Protein AF-A0A553KYR3-F1 (afdb_monomer_lite)

Radius of gyration: 12.98 Å; chains: 1; bounding box: 33×23×32 Å

Structure (mmCIF, N/CA/C/O backbone):
data_AF-A0A553KYR3-F1
#
_entry.id   AF-A0A553KYR3-F1
#
loop_
_atom_site.group_PDB
_atom_site.id
_atom_site.type_symbol
_atom_site.label_atom_id
_atom_site.label_alt_id
_atom_site.label_comp_id
_atom_site.label_asym_id
_atom_site.label_entity_id
_atom_site.label_seq_id
_atom_site.pdbx_PDB_ins_code
_atom_site.Cartn_x
_atom_site.Cartn_y
_atom_site.Cartn_z
_atom_site.occupancy
_atom_site.B_iso_or_equiv
_atom_site.auth_seq_id
_atom_site.auth_comp_id
_atom_site.auth_asym_id
_atom_site.auth_atom_id
_atom_site.pdbx_PDB_model_num
ATOM 1 N N . MET A 1 1 ? -8.249 -13.197 11.860 1.00 51.56 1 MET A N 1
ATOM 2 C CA . MET A 1 1 ? -8.436 -11.807 12.307 1.00 51.56 1 MET A CA 1
ATOM 3 C C . MET A 1 1 ? -9.677 -11.773 13.190 1.00 51.56 1 MET A C 1
ATOM 5 O O . MET A 1 1 ? -10.721 -12.212 12.720 1.00 51.56 1 MET A O 1
ATOM 9 N N . GLU A 1 2 ? -9.571 -11.389 14.467 1.00 49.47 2 GLU A N 1
ATOM 10 C CA . GLU A 1 2 ? -10.777 -11.044 15.237 1.00 49.47 2 GLU A CA 1
ATOM 11 C C . GLU A 1 2 ? -11.364 -9.793 14.577 1.00 49.47 2 GLU A C 1
ATOM 13 O O . GLU A 1 2 ? -10.638 -8.831 14.326 1.00 49.47 2 GLU A O 1
ATOM 18 N N . LEU A 1 3 ? -12.630 -9.856 14.166 1.00 50.03 3 LEU A N 1
ATOM 19 C CA . LEU A 1 3 ? -13.314 -8.732 13.537 1.00 50.03 3 LEU A CA 1
ATOM 20 C C . LEU A 1 3 ? -13.437 -7.633 14.594 1.00 50.03 3 LEU A C 1
ATOM 22 O O . LEU A 1 3 ? -14.183 -7.780 15.556 1.00 50.03 3 LEU A O 1
ATOM 26 N N . ASN A 1 4 ? -12.642 -6.576 14.454 1.00 59.00 4 ASN A N 1
ATOM 27 C CA . ASN A 1 4 ? -12.735 -5.422 15.329 1.00 59.00 4 ASN A CA 1
ATOM 28 C C . ASN A 1 4 ? -13.943 -4.577 14.896 1.00 59.00 4 ASN A C 1
ATOM 30 O O . ASN A 1 4 ? -13.928 -3.972 13.823 1.00 59.00 4 ASN A O 1
ATOM 34 N N . ASP A 1 5 ? -14.962 -4.514 15.755 1.00 63.16 5 ASP A N 1
ATOM 35 C CA . ASP A 1 5 ? -16.215 -3.770 15.552 1.00 63.16 5 ASP A CA 1
ATOM 36 C C . ASP A 1 5 ? -16.027 -2.241 15.403 1.00 63.16 5 ASP A C 1
ATOM 38 O O . ASP A 1 5 ? -16.994 -1.509 15.194 1.00 63.16 5 ASP A O 1
ATOM 42 N N . SER A 1 6 ? -14.799 -1.723 15.533 1.00 76.94 6 SER A N 1
ATOM 43 C CA . SER A 1 6 ? -14.500 -0.287 15.444 1.00 76.94 6 SER A CA 1
ATOM 44 C C . SER A 1 6 ? -14.162 0.221 14.038 1.00 76.94 6 SER A C 1
ATOM 46 O O . SER A 1 6 ? -14.187 1.441 13.826 1.00 76.94 6 SER A O 1
ATOM 48 N N . LEU A 1 7 ? -13.847 -0.653 13.076 1.00 83.75 7 LEU A N 1
ATOM 49 C CA . LEU A 1 7 ? -13.581 -0.249 11.691 1.00 83.75 7 LEU A CA 1
ATOM 50 C C . LEU A 1 7 ? -14.869 0.212 10.996 1.00 83.75 7 LEU A C 1
ATOM 52 O O . LEU A 1 7 ? -15.937 -0.355 11.214 1.00 83.75 7 LEU A O 1
ATOM 56 N N . SER A 1 8 ? -14.775 1.217 10.122 1.00 89.81 8 SER A N 1
ATOM 57 C CA . SER A 1 8 ? -15.859 1.459 9.161 1.00 89.81 8 SER A CA 1
ATOM 58 C C . SER A 1 8 ? -15.938 0.312 8.148 1.00 89.81 8 SER A C 1
ATOM 60 O O . SER A 1 8 ? -14.952 -0.391 7.912 1.00 89.81 8 SER A O 1
ATOM 62 N N . ASP A 1 9 ? -17.079 0.168 7.470 1.00 91.25 9 ASP A N 1
ATOM 63 C CA . ASP A 1 9 ? -17.246 -0.818 6.392 1.00 91.25 9 ASP A CA 1
ATOM 64 C C . ASP A 1 9 ? -16.150 -0.700 5.319 1.00 91.25 9 ASP A C 1
ATOM 66 O O . ASP A 1 9 ? -15.649 -1.702 4.808 1.00 91.25 9 ASP A O 1
ATOM 70 N N . SER A 1 10 ? -15.742 0.527 4.985 1.00 91.94 10 SER A N 1
ATOM 71 C CA . SER A 1 10 ? -14.661 0.802 4.037 1.00 91.94 10 SER A CA 1
ATOM 72 C C . SER A 1 10 ? -13.294 0.339 4.544 1.00 91.94 10 SER A C 1
ATOM 74 O O . SER A 1 10 ? -12.569 -0.342 3.814 1.00 91.94 10 SER A O 1
ATOM 76 N N . GLN A 1 11 ? -12.961 0.636 5.802 1.00 93.25 11 GLN A N 1
ATOM 77 C CA . GLN A 1 11 ? -11.713 0.201 6.429 1.00 93.25 11 GLN A CA 1
ATOM 78 C C . GLN A 1 11 ? -11.650 -1.322 6.555 1.00 93.25 11 GLN A C 1
ATOM 80 O O . GLN A 1 11 ? -10.614 -1.921 6.266 1.00 93.25 11 GLN A O 1
ATOM 85 N N . ALA A 1 12 ? -12.764 -1.963 6.914 1.00 92.88 12 ALA A N 1
ATOM 86 C CA . ALA A 1 12 ? -12.864 -3.415 6.982 1.00 92.88 12 ALA A CA 1
ATOM 87 C C . ALA A 1 12 ? -12.684 -4.058 5.598 1.00 92.88 12 ALA A C 1
ATOM 89 O O . ALA A 1 12 ? -11.919 -5.014 5.453 1.00 92.88 12 ALA A O 1
ATOM 90 N N . ARG A 1 13 ? -13.317 -3.506 4.551 1.00 94.62 13 ARG A N 1
ATOM 91 C CA . ARG A 1 13 ? -13.121 -3.961 3.162 1.00 94.62 13 ARG A CA 1
ATOM 92 C C . ARG A 1 13 ? -11.668 -3.833 2.718 1.00 94.62 13 ARG A C 1
ATOM 94 O O . ARG A 1 13 ? -11.160 -4.744 2.069 1.00 94.62 13 ARG A O 1
ATOM 101 N N . PHE A 1 14 ? -10.997 -2.740 3.075 1.00 95.62 14 PHE A N 1
ATOM 102 C CA . PHE A 1 14 ? -9.577 -2.570 2.783 1.00 95.62 14 PHE A CA 1
ATOM 103 C C . PHE A 1 14 ? -8.714 -3.593 3.524 1.00 95.62 14 PHE A C 1
ATOM 105 O O . PHE A 1 14 ? -7.867 -4.222 2.896 1.00 95.62 14 PHE A O 1
ATOM 112 N N . ALA A 1 15 ? -8.942 -3.796 4.824 1.00 94.94 15 ALA A N 1
ATOM 113 C CA . ALA A 1 15 ? -8.189 -4.762 5.621 1.00 94.94 15 ALA A CA 1
ATOM 114 C C . ALA A 1 15 ? -8.323 -6.183 5.048 1.00 94.94 15 ALA A C 1
ATOM 116 O O . ALA A 1 15 ? -7.320 -6.868 4.860 1.00 94.94 15 ALA A O 1
ATOM 117 N N . LEU A 1 16 ? -9.543 -6.585 4.673 1.00 94.94 16 LEU A N 1
ATOM 118 C CA . LEU A 1 16 ? -9.816 -7.871 4.024 1.00 94.94 16 LEU A CA 1
ATOM 119 C C . LEU A 1 16 ? -9.157 -7.986 2.643 1.00 94.94 16 LEU A C 1
ATOM 121 O O . LEU A 1 16 ? -8.588 -9.026 2.307 1.00 94.94 16 LEU A O 1
ATOM 125 N N . TRP A 1 17 ? -9.212 -6.927 1.832 1.00 96.12 17 TRP A N 1
ATOM 126 C CA . TRP A 1 17 ? -8.528 -6.890 0.539 1.00 96.12 17 TRP A CA 1
ATOM 127 C C . TRP A 1 17 ? -7.009 -7.026 0.710 1.00 96.12 17 TRP A C 1
ATOM 129 O O . TRP A 1 17 ? -6.380 -7.817 0.004 1.00 96.12 17 TRP A O 1
ATOM 139 N N . LEU A 1 18 ? -6.427 -6.327 1.687 1.00 96.69 18 LEU A N 1
ATOM 140 C CA . LEU A 1 18 ? -5.001 -6.384 1.987 1.00 96.69 18 LEU A CA 1
ATOM 141 C C . LEU A 1 18 ? -4.583 -7.772 2.490 1.00 96.69 18 LEU A C 1
ATOM 143 O O . LEU A 1 18 ? -3.612 -8.327 1.983 1.00 96.69 18 LEU A O 1
ATOM 147 N N . GLU A 1 19 ? -5.346 -8.367 3.412 1.00 96.00 19 GLU A N 1
ATOM 148 C CA . GLU A 1 19 ? -5.125 -9.730 3.918 1.00 96.00 19 GLU A CA 1
ATOM 149 C C . GLU A 1 19 ? -5.183 -10.773 2.791 1.00 96.00 19 GLU A C 1
ATOM 151 O O . GLU A 1 19 ? -4.365 -11.690 2.744 1.00 96.00 19 GLU A O 1
ATOM 156 N N . CYS A 1 20 ? -6.107 -10.614 1.840 1.00 96.00 20 CYS A N 1
ATOM 157 C CA . CYS A 1 20 ? -6.257 -11.535 0.716 1.00 96.00 20 CYS A CA 1
ATOM 158 C C . CYS A 1 20 ? -5.130 -11.410 -0.322 1.00 96.00 20 CYS A C 1
ATOM 160 O O . CYS A 1 20 ? -4.680 -12.419 -0.871 1.00 96.00 20 CYS A O 1
ATOM 162 N N . LYS A 1 21 ? -4.701 -10.183 -0.641 1.00 96.31 21 LYS A N 1
ATOM 163 C CA . LYS A 1 21 ? -3.800 -9.921 -1.777 1.00 96.31 21 LYS A CA 1
ATOM 164 C C . LYS A 1 21 ? -2.333 -9.837 -1.378 1.00 96.31 21 LYS A C 1
ATOM 166 O O . LYS A 1 21 ? -1.484 -10.259 -2.161 1.00 96.31 21 LYS A O 1
ATOM 171 N N . MET A 1 22 ? -2.045 -9.251 -0.217 1.00 96.31 22 MET A N 1
ATOM 172 C CA . MET A 1 22 ? -0.695 -8.917 0.257 1.00 96.31 22 MET A CA 1
ATOM 173 C C . MET A 1 22 ? -0.625 -9.010 1.799 1.00 96.31 22 MET A C 1
ATOM 175 O O . MET A 1 22 ? -0.380 -8.001 2.473 1.00 96.31 22 MET A O 1
ATOM 179 N N . PRO A 1 23 ? -0.867 -10.198 2.393 1.00 96.25 23 PRO A N 1
ATOM 180 C CA . PRO A 1 23 ? -0.956 -10.372 3.848 1.00 96.25 23 PRO A CA 1
ATOM 181 C C . PRO A 1 23 ? 0.304 -9.914 4.594 1.00 96.25 23 PRO A C 1
ATOM 183 O O . PRO A 1 23 ? 0.234 -9.445 5.729 1.00 96.25 23 PRO A O 1
ATOM 186 N N . GLU A 1 24 ? 1.472 -9.992 3.959 1.00 94.62 24 GLU A N 1
ATOM 187 C CA . GLU A 1 24 ? 2.746 -9.532 4.510 1.00 94.62 24 GLU A CA 1
ATOM 188 C C . GLU A 1 24 ? 2.798 -8.023 4.793 1.00 94.62 24 GLU A C 1
ATOM 190 O O . GLU A 1 24 ? 3.634 -7.579 5.588 1.00 94.62 24 GLU A O 1
ATOM 195 N N . LEU A 1 25 ? 1.915 -7.237 4.170 1.00 96.50 25 LEU A N 1
ATOM 196 C CA . LEU A 1 25 ? 1.834 -5.789 4.346 1.00 96.50 25 LEU A CA 1
ATOM 197 C C . LEU A 1 25 ? 0.934 -5.373 5.514 1.00 96.50 25 LEU A C 1
ATOM 199 O O . LEU A 1 25 ? 1.035 -4.230 5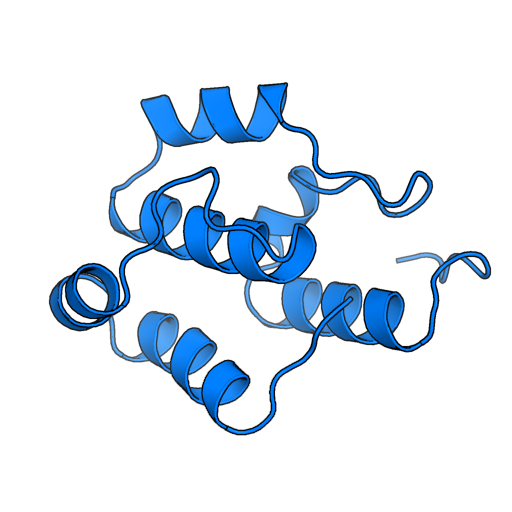.957 1.00 96.50 25 LEU A O 1
ATOM 203 N N . LEU A 1 26 ? 0.132 -6.288 6.079 1.00 96.00 26 LEU A N 1
ATOM 204 C CA . LEU A 1 26 ? -0.716 -6.015 7.251 1.00 96.00 26 LEU A CA 1
ATOM 205 C C . LEU A 1 26 ? 0.087 -5.474 8.440 1.00 96.00 26 LEU A C 1
ATOM 207 O O . LEU A 1 26 ? -0.400 -4.636 9.187 1.00 96.00 26 LEU A O 1
ATOM 211 N N . ARG A 1 27 ? 1.353 -5.889 8.579 1.00 95.81 27 ARG A N 1
ATOM 212 C CA . ARG A 1 27 ? 2.258 -5.446 9.657 1.00 95.81 27 ARG A CA 1
ATOM 213 C C . ARG A 1 27 ? 2.533 -3.938 9.684 1.00 95.81 27 ARG A C 1
ATOM 215 O O . ARG A 1 27 ? 3.202 -3.472 10.602 1.00 95.81 27 ARG A O 1
ATOM 222 N N . PHE A 1 28 ? 2.129 -3.200 8.651 1.00 97.12 28 PHE A N 1
ATOM 223 C CA . PHE A 1 28 ? 2.289 -1.750 8.575 1.00 97.12 28 PHE A CA 1
ATOM 224 C C . PHE A 1 28 ? 1.048 -0.983 9.031 1.00 97.12 28 PHE A C 1
ATOM 226 O O . PHE A 1 28 ? 1.091 0.242 9.025 1.00 97.12 28 PHE A O 1
ATOM 233 N N . PHE A 1 29 ? -0.017 -1.668 9.449 1.00 95.88 29 PHE A N 1
ATOM 234 C CA . PHE A 1 29 ? -1.284 -1.059 9.836 1.00 95.88 29 PHE A CA 1
ATOM 235 C C . PHE A 1 29 ? -1.652 -1.454 11.265 1.00 95.88 29 PHE A C 1
ATOM 237 O O . PHE A 1 29 ? -1.568 -2.621 11.643 1.00 95.88 29 PHE A O 1
ATOM 244 N N . ASP A 1 30 ? -2.066 -0.465 12.050 1.00 94.56 30 ASP A N 1
ATOM 245 C CA . ASP A 1 30 ? -2.73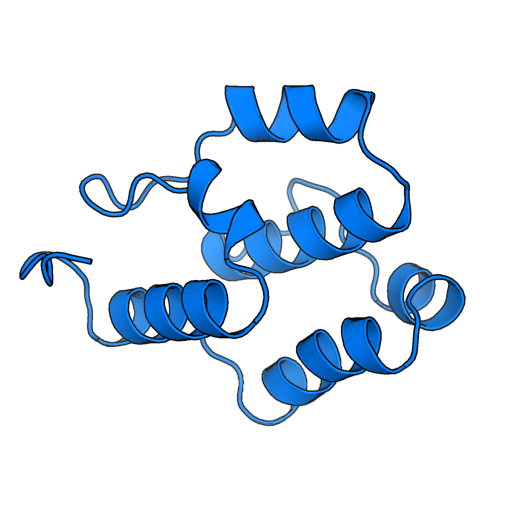9 -0.647 13.332 1.00 94.56 30 ASP A CA 1
ATOM 246 C C . ASP A 1 30 ? -4.225 -0.362 13.092 1.00 94.56 30 ASP A C 1
ATOM 248 O O . ASP A 1 30 ? -4.671 0.785 13.109 1.00 94.56 30 ASP A O 1
ATOM 252 N N . PHE A 1 31 ? -4.985 -1.413 12.778 1.00 91.75 31 PHE A N 1
ATOM 253 C CA . PHE A 1 31 ? -6.412 -1.293 12.471 1.00 91.75 31 PHE A CA 1
ATOM 254 C C . PHE A 1 31 ? -7.248 -0.924 13.700 1.00 91.75 31 PHE A C 1
ATOM 256 O O . PHE A 1 31 ? -8.293 -0.298 13.545 1.00 91.75 31 PHE A O 1
ATOM 263 N N . ASP A 1 32 ? -6.765 -1.221 14.908 1.00 89.69 32 ASP A N 1
ATOM 264 C CA . ASP A 1 32 ? -7.448 -0.841 16.145 1.00 89.69 32 ASP A CA 1
ATOM 265 C C . ASP A 1 32 ? -7.401 0.677 16.343 1.00 89.69 32 ASP A C 1
ATOM 267 O O . ASP A 1 32 ? -8.382 1.292 16.764 1.00 89.69 32 ASP A O 1
ATOM 271 N N . LYS A 1 33 ? -6.270 1.297 15.988 1.00 91.62 33 LYS A N 1
ATOM 272 C CA . LYS A 1 33 ? -6.098 2.757 16.019 1.00 91.62 33 LYS A CA 1
ATOM 273 C C . LYS A 1 33 ? -6.437 3.453 14.710 1.00 91.62 33 LYS A C 1
ATOM 275 O O . LYS A 1 33 ? -6.516 4.677 14.693 1.00 91.62 33 LYS A O 1
ATOM 280 N N . LYS A 1 34 ? -6.675 2.695 13.638 1.00 92.31 34 LYS A N 1
ATOM 281 C CA . LYS A 1 34 ? -6.902 3.198 12.274 1.00 92.31 34 LYS A CA 1
ATOM 282 C C . LYS A 1 34 ? -5.708 3.999 11.747 1.00 92.31 34 LYS A C 1
ATOM 284 O O . LYS A 1 34 ? -5.868 4.992 11.042 1.00 92.31 34 LYS A O 1
ATOM 289 N N . GLU A 1 35 ? -4.504 3.540 12.060 1.00 93.88 35 GLU A N 1
ATOM 290 C CA . GLU A 1 35 ? -3.258 4.229 11.738 1.00 93.88 35 GLU A CA 1
ATOM 291 C C . GLU A 1 35 ? -2.343 3.366 10.872 1.00 93.88 35 GLU A C 1
ATOM 293 O O . GLU A 1 35 ? -2.356 2.134 10.927 1.00 93.88 35 GLU A O 1
ATOM 298 N N . ILE A 1 36 ? -1.489 4.033 10.098 1.00 95.56 36 ILE A N 1
ATOM 299 C CA . ILE A 1 36 ? -0.338 3.397 9.467 1.00 95.56 36 ILE A CA 1
ATOM 300 C C . ILE A 1 36 ? 0.889 3.572 10.368 1.00 95.56 36 ILE A C 1
ATOM 302 O O . ILE A 1 36 ? 1.147 4.636 10.932 1.00 95.56 36 ILE A O 1
ATOM 306 N N . LEU A 1 37 ? 1.688 2.520 10.507 1.00 97.00 37 LEU A N 1
ATOM 307 C CA . LEU A 1 37 ? 2.898 2.518 11.321 1.00 97.00 37 LEU A CA 1
ATOM 308 C C . LEU A 1 37 ? 4.052 3.177 10.552 1.00 97.00 37 LEU A C 1
ATOM 310 O O . LEU A 1 37 ? 4.972 2.495 10.086 1.00 97.00 37 LEU A O 1
ATOM 314 N N . HIS A 1 38 ? 4.015 4.510 10.435 1.00 96.12 38 HIS A N 1
ATOM 315 C CA . HIS A 1 38 ? 4.949 5.310 9.628 1.00 96.12 38 HIS A CA 1
ATOM 316 C C . HIS A 1 38 ? 6.423 4.959 9.879 1.00 96.12 38 HIS A C 1
ATOM 318 O O . HIS A 1 38 ? 7.188 4.791 8.933 1.00 96.12 38 HIS A O 1
ATOM 324 N N . TYR A 1 39 ? 6.841 4.794 11.140 1.00 96.12 39 TYR A N 1
ATOM 325 C CA . TYR A 1 39 ? 8.229 4.437 11.466 1.00 96.12 39 TYR A CA 1
ATOM 326 C C . TYR A 1 39 ? 8.638 3.080 10.870 1.00 96.12 39 TYR A C 1
ATOM 328 O O . TYR A 1 39 ? 9.693 2.960 10.240 1.00 96.12 39 TYR A O 1
ATOM 336 N N . SER A 1 40 ? 7.795 2.060 11.044 1.00 96.00 40 SER A N 1
ATOM 337 C CA . SER A 1 40 ? 8.034 0.703 10.541 1.00 96.00 40 SER A CA 1
ATOM 338 C C . SER A 1 40 ? 8.068 0.673 9.016 1.00 96.00 40 SER A C 1
ATOM 340 O O . SER A 1 40 ? 8.962 0.062 8.425 1.00 96.00 40 SER A O 1
ATOM 342 N N . LEU A 1 41 ? 7.128 1.373 8.380 1.00 96.50 41 LEU A N 1
ATOM 343 C CA . LEU A 1 41 ? 7.024 1.456 6.930 1.00 96.50 41 LEU A CA 1
ATOM 344 C C . LEU A 1 41 ? 8.210 2.214 6.320 1.00 96.50 41 LEU A C 1
ATOM 346 O O . LEU A 1 41 ? 8.864 1.695 5.416 1.00 96.50 41 LEU A O 1
ATOM 350 N N . SER A 1 42 ? 8.576 3.374 6.870 1.00 96.31 42 SER A N 1
ATOM 351 C CA . SER A 1 42 ? 9.740 4.150 6.424 1.00 96.31 42 SER A CA 1
ATOM 352 C C . SER A 1 42 ? 11.039 3.359 6.552 1.00 96.31 42 SER A C 1
ATOM 354 O O . SER A 1 42 ? 11.848 3.349 5.625 1.00 96.31 42 SER A O 1
ATOM 356 N N . ARG A 1 43 ? 11.240 2.625 7.658 1.00 96.88 43 ARG A N 1
ATOM 357 C CA . ARG A 1 43 ? 12.411 1.745 7.803 1.00 96.88 43 ARG A CA 1
ATOM 358 C C . ARG A 1 43 ? 12.433 0.631 6.767 1.00 96.88 43 ARG A C 1
ATOM 360 O O . ARG A 1 43 ? 13.495 0.344 6.217 1.00 96.88 43 ARG A O 1
ATOM 367 N N . TYR A 1 44 ? 11.289 0.015 6.495 1.00 97.06 44 TYR A N 1
ATOM 368 C CA . TYR A 1 44 ? 11.189 -1.032 5.488 1.00 97.06 44 TYR A CA 1
ATOM 369 C C . TYR A 1 44 ? 11.494 -0.507 4.082 1.00 97.06 44 TYR A C 1
ATOM 371 O O . TYR A 1 44 ? 12.264 -1.121 3.344 1.00 97.06 44 TYR A O 1
ATOM 379 N N . LEU A 1 45 ? 10.984 0.678 3.735 1.00 97.50 45 LEU A N 1
ATOM 380 C CA . LEU A 1 45 ? 11.254 1.325 2.452 1.00 97.50 45 LEU A CA 1
ATOM 381 C C . LEU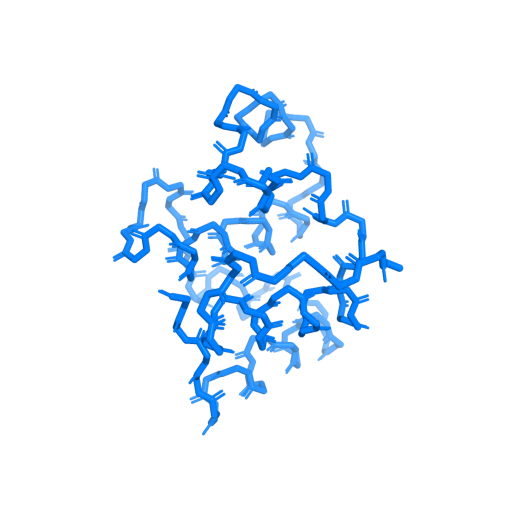 A 1 45 ? 12.742 1.613 2.209 1.00 97.50 45 LEU A C 1
ATOM 383 O O . LEU A 1 45 ? 13.132 1.791 1.056 1.00 97.50 45 LEU A O 1
ATOM 387 N N . LEU A 1 46 ? 13.605 1.622 3.229 1.00 97.12 46 LEU A N 1
ATOM 388 C CA . LEU A 1 46 ? 15.051 1.762 3.030 1.00 97.12 46 LEU A CA 1
ATOM 389 C C . LEU A 1 46 ? 15.671 0.486 2.447 1.00 97.12 46 LEU A C 1
ATOM 391 O O . LEU A 1 46 ? 16.426 0.564 1.476 1.00 97.12 46 LEU A O 1
ATOM 395 N N . CYS A 1 47 ? 15.317 -0.684 2.978 1.00 95.94 47 CYS A N 1
ATOM 396 C CA . CYS A 1 47 ? 15.996 -1.948 2.675 1.00 95.94 47 CYS A CA 1
ATOM 397 C C . CYS A 1 47 ? 15.201 -2.928 1.799 1.00 95.94 47 CYS A C 1
ATOM 399 O O . CYS A 1 47 ? 15.799 -3.866 1.275 1.00 95.94 47 CYS A O 1
ATOM 401 N N . ALA A 1 48 ? 13.893 -2.729 1.617 1.00 96.25 48 ALA A N 1
ATOM 402 C CA . ALA A 1 48 ? 13.054 -3.661 0.867 1.00 96.25 48 ALA A CA 1
ATOM 403 C C . ALA A 1 48 ? 13.456 -3.772 -0.622 1.00 96.25 48 ALA A C 1
ATOM 405 O O . ALA A 1 48 ? 13.995 -2.822 -1.199 1.00 96.25 48 ALA A O 1
ATOM 406 N N . PRO A 1 49 ? 13.161 -4.895 -1.294 1.00 96.44 49 PRO A N 1
ATOM 407 C CA . PRO A 1 49 ? 13.225 -5.000 -2.746 1.00 96.44 49 PRO A CA 1
ATOM 408 C C . PRO A 1 49 ? 12.378 -3.929 -3.439 1.00 96.44 49 PRO A C 1
ATOM 410 O O . PRO A 1 49 ? 11.325 -3.522 -2.949 1.00 96.44 49 PRO A O 1
ATOM 413 N N . ARG A 1 50 ? 12.807 -3.490 -4.627 1.00 96.50 50 ARG A N 1
ATOM 414 C CA . ARG A 1 50 ? 12.136 -2.414 -5.374 1.00 96.50 50 ARG A CA 1
ATOM 415 C C . ARG A 1 50 ? 10.639 -2.667 -5.586 1.00 96.50 50 ARG A C 1
ATOM 417 O O . ARG A 1 50 ? 9.845 -1.752 -5.415 1.00 96.50 50 ARG A O 1
ATOM 424 N N . THR A 1 51 ? 10.263 -3.883 -5.968 1.00 96.69 51 THR A N 1
ATOM 425 C CA . THR A 1 51 ? 8.866 -4.250 -6.245 1.00 96.69 51 THR A CA 1
ATOM 426 C C . THR A 1 51 ? 8.001 -4.198 -4.984 1.00 96.69 51 THR A C 1
ATOM 428 O O . THR A 1 51 ? 6.897 -3.667 -5.031 1.00 96.69 51 THR A O 1
ATOM 431 N N . GLU A 1 52 ? 8.529 -4.632 -3.838 1.00 97.19 52 GLU A N 1
ATOM 432 C CA . GLU A 1 52 ? 7.852 -4.506 -2.540 1.00 97.19 52 GLU A CA 1
ATOM 433 C C . GLU A 1 52 ? 7.697 -3.043 -2.115 1.00 97.19 52 GLU A C 1
ATOM 435 O O . GLU A 1 52 ? 6.631 -2.662 -1.636 1.00 97.19 52 GLU A O 1
ATOM 440 N N . LYS A 1 53 ? 8.710 -2.192 -2.354 1.00 98.19 53 LYS A N 1
ATOM 441 C CA . LYS A 1 53 ? 8.583 -0.743 -2.110 1.00 98.19 53 LYS A CA 1
ATOM 442 C C . LYS A 1 53 ? 7.424 -0.151 -2.908 1.00 98.19 53 LYS A C 1
ATOM 444 O O . LYS A 1 53 ? 6.653 0.624 -2.360 1.00 98.19 53 LYS A O 1
ATOM 449 N N . ILE A 1 54 ? 7.284 -0.518 -4.183 1.00 98.44 54 ILE A N 1
ATOM 450 C CA . ILE A 1 54 ? 6.194 -0.028 -5.039 1.00 98.44 54 ILE A CA 1
ATOM 451 C C . ILE A 1 54 ? 4.826 -0.442 -4.476 1.00 98.44 54 ILE A C 1
ATOM 453 O O . ILE A 1 54 ? 3.938 0.402 -4.381 1.00 98.44 54 ILE A O 1
ATOM 457 N N . LEU A 1 55 ? 4.661 -1.708 -4.077 1.00 98.19 55 LEU A N 1
ATOM 458 C CA . LEU A 1 55 ? 3.400 -2.206 -3.516 1.00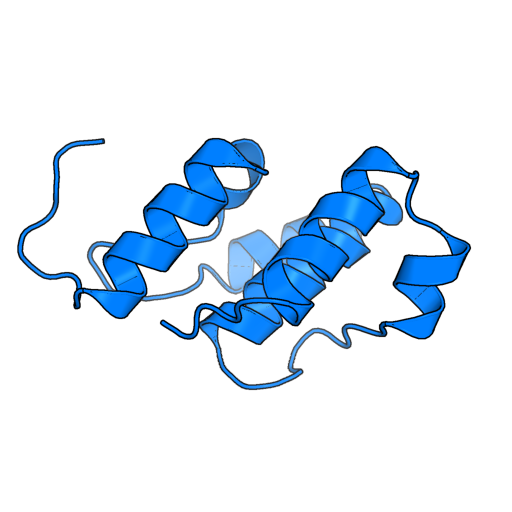 98.19 55 LEU A CA 1
ATOM 459 C C . LEU A 1 55 ? 3.064 -1.542 -2.177 1.00 98.19 55 LEU A C 1
ATOM 461 O O . LEU A 1 55 ? 1.945 -1.079 -1.990 1.00 98.19 55 LEU A O 1
ATOM 465 N N . VAL A 1 56 ? 4.038 -1.413 -1.273 1.00 97.94 56 VAL A N 1
ATOM 466 C CA . VAL A 1 56 ? 3.842 -0.716 0.008 1.00 97.94 56 VAL A CA 1
ATOM 467 C C . VAL A 1 56 ? 3.441 0.738 -0.195 1.00 97.94 56 VAL A C 1
ATOM 469 O O . VAL A 1 56 ? 2.517 1.206 0.461 1.00 97.94 56 VAL A O 1
ATOM 472 N N . ARG A 1 57 ? 4.099 1.448 -1.118 1.00 98.38 57 ARG A N 1
ATOM 473 C CA . ARG A 1 57 ? 3.754 2.837 -1.451 1.00 98.38 57 ARG A CA 1
ATOM 474 C C . ARG A 1 57 ? 2.326 2.956 -1.962 1.00 98.38 57 ARG A C 1
ATOM 476 O O . ARG A 1 57 ? 1.624 3.876 -1.568 1.00 98.38 57 ARG A O 1
ATOM 483 N N . PHE A 1 58 ? 1.901 2.021 -2.811 1.00 98.38 58 PHE A N 1
ATOM 484 C CA . PHE A 1 58 ? 0.530 1.976 -3.308 1.00 98.38 58 PHE A CA 1
ATOM 485 C C . PHE A 1 58 ? -0.475 1.788 -2.170 1.00 98.38 58 PHE A C 1
ATOM 487 O O . PHE A 1 58 ? -1.404 2.573 -2.036 1.00 98.38 58 PHE A O 1
ATOM 494 N N . VAL A 1 59 ? -0.271 0.782 -1.320 1.00 97.69 59 VAL A N 1
ATOM 495 C CA . VAL A 1 59 ? -1.190 0.489 -0.212 1.00 97.69 59 VAL A CA 1
ATOM 496 C C . VAL A 1 59 ? -1.223 1.641 0.803 1.00 97.69 59 VAL A C 1
ATOM 498 O O . VAL A 1 59 ? -2.296 1.991 1.288 1.00 97.69 59 VAL A O 1
ATOM 501 N N . ALA A 1 60 ? -0.080 2.276 1.083 1.00 97.88 60 ALA A N 1
ATOM 502 C CA . ALA A 1 60 ? -0.011 3.462 1.935 1.00 97.88 60 ALA A CA 1
ATOM 503 C C . ALA A 1 60 ? -0.761 4.656 1.327 1.00 97.88 60 ALA A C 1
ATOM 505 O O . ALA A 1 60 ? -1.537 5.294 2.029 1.00 97.88 60 ALA A O 1
ATOM 506 N N . LEU A 1 61 ? -0.594 4.913 0.023 1.00 97.75 61 LEU A N 1
ATOM 507 C CA . LEU A 1 61 ? -1.361 5.929 -0.706 1.00 97.75 61 LEU A CA 1
ATOM 508 C C . LEU A 1 61 ? -2.872 5.685 -0.581 1.00 97.75 61 LEU A C 1
ATOM 510 O O . LEU A 1 61 ? -3.622 6.624 -0.330 1.00 97.75 61 LEU A O 1
ATOM 514 N N . VAL A 1 62 ? -3.319 4.436 -0.745 1.00 97.31 62 VAL A N 1
ATOM 515 C CA . VAL A 1 62 ? -4.740 4.075 -0.621 1.00 97.31 62 VAL A CA 1
ATOM 516 C C . VAL A 1 62 ? -5.259 4.334 0.794 1.00 97.31 62 VAL A C 1
ATOM 518 O O . VAL A 1 62 ? -6.369 4.827 0.947 1.00 97.31 62 VAL A O 1
ATOM 521 N N . TRP A 1 63 ? -4.468 4.025 1.822 1.00 96.81 63 TRP A N 1
ATOM 522 C CA . TRP A 1 63 ? -4.878 4.206 3.216 1.00 96.81 63 TRP A CA 1
ATOM 523 C C . TRP A 1 63 ? -4.898 5.664 3.674 1.00 96.81 63 TRP A C 1
ATOM 525 O O . TRP A 1 63 ? -5.823 6.085 4.360 1.00 96.81 63 TRP A O 1
ATOM 535 N N . ILE A 1 64 ? -3.863 6.425 3.322 1.00 95.25 64 ILE A N 1
ATOM 536 C CA . ILE A 1 64 ? -3.658 7.798 3.805 1.00 95.25 64 ILE A CA 1
ATOM 537 C C . ILE A 1 64 ? -4.441 8.801 2.948 1.00 95.25 64 ILE A C 1
ATOM 539 O O . ILE A 1 64 ? -4.669 9.926 3.375 1.00 95.25 64 ILE A O 1
ATOM 543 N N . HIS A 1 65 ? -4.868 8.398 1.745 1.00 95.44 65 HIS A N 1
ATOM 544 C CA . HIS A 1 65 ? -5.471 9.265 0.723 1.00 95.44 65 HIS A CA 1
ATOM 545 C C . HIS A 1 65 ? -4.520 10.355 0.195 1.00 95.44 65 HIS A C 1
ATOM 547 O O . HIS A 1 65 ? -4.928 11.230 -0.568 1.00 95.44 65 HIS A O 1
ATOM 553 N N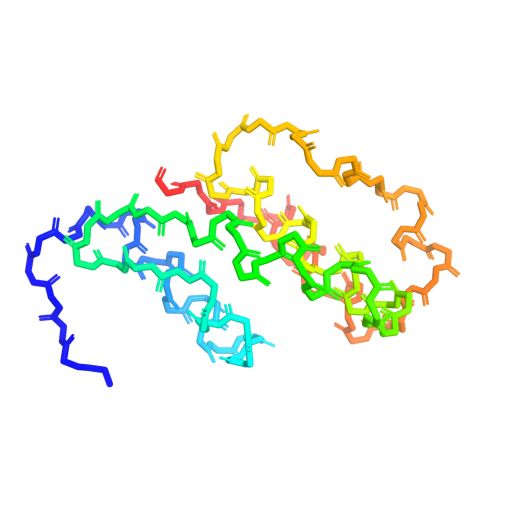 . GLU A 1 66 ? -3.231 10.273 0.539 1.00 94.56 66 GLU A N 1
ATOM 554 C CA . GLU A 1 66 ? -2.177 11.201 0.129 1.00 94.56 66 GLU A CA 1
ATOM 555 C C . GLU A 1 66 ? -0.934 10.446 -0.357 1.00 94.56 66 GLU A C 1
ATOM 557 O O . GLU A 1 66 ? -0.591 9.370 0.137 1.00 94.56 66 GLU A O 1
ATOM 562 N N . ASN A 1 67 ? -0.220 11.017 -1.332 1.00 95.00 67 ASN A N 1
ATOM 563 C CA . ASN A 1 67 ? 0.962 10.385 -1.927 1.00 95.00 67 ASN A CA 1
ATOM 564 C C . ASN A 1 67 ? 2.258 10.668 -1.153 1.00 95.00 67 ASN A C 1
ATOM 566 O O . ASN A 1 67 ? 3.269 11.028 -1.750 1.00 95.00 67 ASN A O 1
ATOM 570 N N . GLU A 1 68 ? 2.235 10.503 0.169 1.00 95.56 68 GLU A N 1
ATOM 571 C CA . GLU A 1 68 ? 3.363 10.818 1.063 1.00 95.56 68 GLU A CA 1
ATOM 572 C C . GLU A 1 68 ? 4.631 9.998 0.747 1.00 95.56 68 GLU A C 1
ATOM 574 O O . GLU A 1 68 ? 5.752 10.450 0.966 1.00 95.56 68 GLU A O 1
ATOM 579 N N . TYR A 1 69 ? 4.464 8.791 0.196 1.00 96.12 69 TYR A N 1
ATOM 580 C CA . TYR A 1 69 ? 5.560 7.851 -0.064 1.00 96.12 69 TYR A CA 1
ATOM 581 C C . TYR A 1 69 ? 5.981 7.751 -1.539 1.00 96.12 69 TYR A C 1
ATOM 583 O O . TYR A 1 69 ? 6.701 6.815 -1.903 1.00 96.12 69 TYR A O 1
ATOM 591 N N . ASP A 1 70 ? 5.553 8.694 -2.382 1.00 96.56 70 ASP A N 1
ATOM 592 C CA . ASP A 1 70 ? 5.916 8.789 -3.802 1.00 96.56 70 ASP A CA 1
ATOM 593 C C . ASP A 1 70 ? 5.575 7.528 -4.621 1.00 96.56 70 ASP A C 1
ATOM 595 O O . ASP A 1 70 ? 6.397 6.993 -5.376 1.00 96.56 70 ASP A O 1
ATOM 599 N N . PHE A 1 71 ? 4.351 7.011 -4.487 1.00 98.00 71 PHE A N 1
ATOM 600 C CA . PHE A 1 71 ? 3.853 6.002 -5.417 1.00 98.00 71 PHE A CA 1
ATOM 601 C C . PHE A 1 71 ? 3.787 6.574 -6.842 1.00 98.00 71 PHE A C 1
ATOM 603 O O . PHE A 1 71 ? 3.315 7.689 -7.072 1.00 98.00 71 PHE A O 1
ATOM 610 N N . CYS A 1 72 ? 4.227 5.775 -7.818 1.00 97.88 72 CYS A N 1
ATOM 611 C CA . CYS A 1 72 ? 4.188 6.114 -9.234 1.00 97.88 72 CYS A CA 1
ATOM 612 C C . CYS A 1 72 ? 3.655 4.934 -10.054 1.00 97.88 72 CYS A C 1
ATOM 614 O O . CYS A 1 72 ? 4.296 3.885 -10.161 1.00 97.88 72 CYS A O 1
ATOM 616 N N . LEU A 1 73 ? 2.501 5.128 -10.699 1.00 97.94 73 LEU A N 1
ATOM 617 C CA . LEU A 1 73 ? 1.858 4.093 -11.513 1.00 97.94 73 LEU A CA 1
ATOM 618 C C . LEU A 1 73 ? 2.723 3.661 -12.710 1.00 97.94 73 LEU A C 1
ATOM 620 O O . LEU A 1 73 ? 2.759 2.482 -13.054 1.00 97.94 73 LEU A O 1
ATOM 624 N N . VAL A 1 74 ? 3.457 4.595 -13.324 1.00 98.19 74 VAL A N 1
ATOM 625 C CA . VAL A 1 74 ? 4.354 4.293 -14.455 1.00 98.19 74 VAL A CA 1
ATOM 626 C C . VAL A 1 74 ? 5.535 3.434 -14.001 1.00 98.19 74 VAL A C 1
ATOM 628 O O . VAL A 1 74 ? 5.942 2.514 -14.710 1.00 98.19 74 VAL A O 1
ATOM 631 N N . GLU A 1 75 ? 6.071 3.688 -12.802 1.00 98.12 75 GLU A N 1
ATOM 632 C CA . GLU A 1 75 ? 7.101 2.827 -12.221 1.00 98.12 75 GLU A CA 1
ATOM 633 C C . GLU A 1 75 ? 6.549 1.422 -11.961 1.00 98.12 75 GLU A C 1
ATOM 635 O O . GLU A 1 75 ? 7.191 0.437 -12.331 1.00 98.12 75 GLU A O 1
ATOM 640 N N . ALA A 1 76 ? 5.347 1.333 -11.386 1.00 98.38 76 ALA A N 1
ATOM 641 C CA . ALA A 1 76 ? 4.682 0.066 -11.122 1.00 98.38 76 ALA A CA 1
ATOM 642 C C . ALA A 1 76 ? 4.484 -0.754 -12.404 1.00 98.38 76 ALA A C 1
ATOM 644 O O . ALA A 1 76 ? 4.903 -1.908 -12.460 1.00 98.38 76 ALA A O 1
ATOM 645 N N . ALA A 1 77 ? 3.951 -0.137 -13.463 1.00 98.00 77 ALA A N 1
ATOM 646 C CA . ALA A 1 77 ? 3.739 -0.787 -14.755 1.00 98.00 77 ALA A CA 1
ATOM 647 C C . ALA A 1 77 ? 5.039 -1.303 -15.399 1.00 98.00 77 ALA A C 1
ATOM 649 O O . ALA A 1 77 ? 5.019 -2.291 -16.128 1.00 98.00 77 ALA A O 1
ATOM 650 N N . ARG A 1 78 ? 6.176 -0.648 -15.132 1.00 98.19 78 ARG A N 1
ATOM 651 C CA . ARG A 1 78 ? 7.486 -1.037 -15.674 1.00 98.19 78 ARG A CA 1
ATOM 652 C C . ARG A 1 78 ? 8.182 -2.130 -14.858 1.00 98.19 78 ARG A C 1
ATOM 654 O O . ARG A 1 78 ? 9.023 -2.839 -15.406 1.00 98.19 78 ARG A O 1
ATOM 661 N N . CYS A 1 79 ? 7.931 -2.206 -13.551 1.00 97.88 79 CYS A N 1
ATOM 662 C CA . CYS A 1 79 ? 8.731 -3.017 -12.626 1.00 97.88 79 CYS A CA 1
ATOM 663 C C . CYS A 1 79 ? 8.007 -4.218 -12.023 1.00 97.88 79 CYS A C 1
ATOM 665 O O . CYS A 1 79 ? 8.683 -5.171 -11.640 1.00 97.88 79 CYS A O 1
ATOM 667 N N . LEU A 1 80 ? 6.686 -4.160 -11.878 1.00 98.19 80 LEU A N 1
ATOM 668 C CA . LEU A 1 80 ? 5.918 -5.238 -11.266 1.00 98.19 80 LEU A CA 1
ATOM 669 C C . LEU A 1 80 ? 5.680 -6.376 -12.259 1.00 98.19 80 LEU A C 1
ATOM 671 O O . LEU A 1 80 ? 5.499 -6.149 -13.456 1.00 98.19 80 LEU A O 1
ATOM 675 N N . ASP A 1 81 ? 5.654 -7.605 -11.746 1.00 97.88 81 ASP A N 1
ATOM 676 C CA . ASP A 1 81 ? 5.214 -8.755 -12.534 1.00 97.88 81 ASP A CA 1
ATOM 677 C C . ASP A 1 81 ? 3.692 -8.706 -12.797 1.00 97.88 81 ASP A C 1
ATOM 679 O O . ASP A 1 81 ? 2.958 -7.904 -12.213 1.00 97.88 81 ASP A O 1
ATOM 683 N N . ALA A 1 82 ? 3.194 -9.575 -13.683 1.00 97.69 82 ALA A N 1
ATOM 684 C CA . ALA A 1 82 ? 1.779 -9.590 -14.066 1.00 97.69 82 ALA A CA 1
ATOM 685 C C . ALA A 1 82 ? 0.825 -9.829 -12.881 1.00 97.69 82 ALA A C 1
ATOM 687 O O . ALA A 1 82 ? -0.285 -9.299 -12.867 1.00 97.69 82 ALA A O 1
ATOM 688 N N . ARG A 1 83 ? 1.252 -10.606 -11.878 1.00 96.81 83 ARG A N 1
ATOM 689 C CA . ARG A 1 83 ? 0.452 -10.888 -10.683 1.00 96.81 83 ARG A CA 1
ATOM 690 C C . ARG A 1 83 ? 0.389 -9.651 -9.790 1.00 96.81 83 ARG A C 1
ATOM 692 O O . ARG A 1 83 ? -0.699 -9.249 -9.400 1.00 96.81 83 ARG A O 1
ATOM 699 N N . GLN A 1 84 ? 1.532 -9.033 -9.502 1.00 97.75 84 GLN A N 1
ATOM 700 C CA . GLN A 1 84 ? 1.643 -7.833 -8.671 1.00 97.75 84 GLN A CA 1
ATOM 701 C C . GLN A 1 84 ? 0.925 -6.637 -9.303 1.00 97.75 84 GLN A C 1
ATOM 703 O O . GLN A 1 84 ? 0.138 -5.965 -8.641 1.00 97.75 84 GLN A O 1
ATOM 708 N N . LEU A 1 85 ? 1.140 -6.397 -10.599 1.00 98.25 85 LEU A N 1
ATOM 709 C CA . LEU A 1 85 ? 0.434 -5.347 -11.332 1.00 98.25 85 LEU A CA 1
ATOM 710 C C . LEU A 1 85 ? -1.074 -5.625 -11.385 1.00 98.25 85 LEU A C 1
ATOM 712 O O . LEU A 1 85 ? -1.875 -4.697 -11.291 1.00 98.25 85 LEU A O 1
ATOM 716 N N . GLY A 1 86 ? -1.462 -6.902 -11.474 1.00 98.12 86 GLY A N 1
ATOM 717 C CA . GLY A 1 86 ? -2.853 -7.341 -11.420 1.00 98.12 86 GLY A CA 1
ATOM 718 C C . GLY A 1 86 ? -3.597 -6.856 -10.174 1.00 98.12 86 GLY A C 1
ATOM 719 O O . GLY A 1 86 ? -4.754 -6.470 -10.292 1.00 98.12 86 GLY A O 1
ATOM 720 N N . ILE A 1 87 ? -2.929 -6.784 -9.019 1.00 97.81 87 ILE A N 1
ATOM 721 C CA . ILE A 1 87 ? -3.516 -6.279 -7.765 1.00 97.81 87 ILE A CA 1
ATOM 722 C C . ILE A 1 87 ? -3.888 -4.795 -7.890 1.00 97.81 87 ILE A C 1
ATOM 724 O O . ILE A 1 87 ? -4.997 -4.399 -7.534 1.00 97.81 87 ILE A O 1
ATOM 728 N N . ILE A 1 88 ? -2.986 -3.977 -8.443 1.00 98.00 88 ILE A N 1
ATOM 729 C CA . ILE A 1 88 ? -3.221 -2.539 -8.656 1.00 98.00 88 ILE A CA 1
ATOM 730 C C . ILE A 1 88 ? -4.334 -2.330 -9.686 1.00 98.00 88 ILE A C 1
ATOM 732 O O . ILE A 1 88 ? -5.200 -1.481 -9.501 1.00 98.00 88 ILE A O 1
ATOM 736 N N . LEU A 1 89 ? -4.335 -3.113 -10.767 1.00 98.06 89 LEU A N 1
ATOM 737 C CA . LEU A 1 89 ? -5.365 -3.030 -11.804 1.00 98.06 89 LEU A CA 1
ATOM 738 C C . LEU A 1 89 ? -6.742 -3.469 -11.301 1.00 98.06 89 LEU A C 1
ATOM 740 O O . LEU A 1 89 ? -7.744 -2.897 -11.717 1.00 98.06 89 LEU A O 1
ATOM 744 N N . GLU A 1 90 ? -6.804 -4.479 -10.434 1.00 97.00 90 GLU A N 1
ATOM 745 C CA . GLU A 1 90 ? -8.040 -4.892 -9.770 1.00 97.00 90 GLU A CA 1
ATOM 746 C C . GLU A 1 90 ? -8.590 -3.755 -8.906 1.00 97.00 90 GLU A C 1
ATOM 748 O O . GLU A 1 90 ? -9.748 -3.383 -9.075 1.00 97.00 90 GLU A O 1
ATOM 753 N N . TRP A 1 91 ? -7.743 -3.134 -8.078 1.00 97.56 91 TRP A N 1
ATOM 754 C CA . TRP A 1 91 ? -8.146 -1.979 -7.276 1.00 97.56 91 TRP A CA 1
ATOM 755 C C . TRP A 1 91 ? -8.564 -0.782 -8.146 1.00 97.56 91 TRP A C 1
ATOM 757 O O . TRP A 1 91 ? -9.572 -0.151 -7.870 1.00 97.56 91 TRP A O 1
ATOM 767 N N . LEU A 1 92 ? -7.869 -0.487 -9.252 1.00 97.06 92 LEU A N 1
ATOM 768 C CA . LEU A 1 92 ? -8.252 0.612 -10.156 1.00 97.06 92 LEU A CA 1
ATOM 769 C C . LEU A 1 92 ? -9.626 0.407 -10.817 1.00 97.06 92 LEU A C 1
ATOM 771 O O . LEU A 1 92 ? -10.253 1.383 -11.225 1.00 97.06 92 LEU A O 1
ATOM 775 N N . ARG A 1 93 ? -10.077 -0.844 -10.968 1.00 97.38 93 ARG A N 1
ATOM 776 C CA . ARG A 1 93 ? -11.390 -1.170 -11.550 1.00 97.38 93 ARG A CA 1
ATOM 777 C C . ARG A 1 93 ? -12.532 -1.003 -10.552 1.00 97.38 93 ARG A C 1
ATOM 779 O O . ARG A 1 93 ? -13.614 -0.605 -10.967 1.00 97.38 93 ARG A O 1
ATOM 786 N N . ASP A 1 94 ? -12.291 -1.324 -9.285 1.00 96.06 94 ASP A N 1
ATOM 787 C CA . ASP A 1 94 ? -13.253 -1.191 -8.187 1.00 96.06 94 ASP A CA 1
ATOM 788 C C . ASP A 1 94 ? -12.525 -0.661 -6.937 1.00 96.06 94 ASP A C 1
ATOM 790 O O . ASP A 1 94 ? -12.082 -1.446 -6.091 1.00 96.06 94 ASP A O 1
ATOM 794 N N . PRO A 1 95 ? -12.297 0.664 -6.854 1.00 95.81 95 PRO A N 1
ATOM 795 C CA . PRO A 1 95 ? -11.439 1.240 -5.829 1.00 95.81 95 PRO A CA 1
ATOM 796 C C . PRO A 1 95 ? -12.063 1.127 -4.441 1.00 95.81 95 PRO A C 1
ATOM 798 O O . PRO A 1 95 ? -13.221 1.484 -4.214 1.00 95.81 95 PRO A O 1
ATOM 801 N N . ILE A 1 96 ? -11.244 0.682 -3.491 1.00 94.00 96 ILE A N 1
ATOM 802 C CA . ILE A 1 96 ? -11.581 0.632 -2.069 1.00 94.00 96 ILE A CA 1
ATOM 803 C C . ILE A 1 96 ? -10.789 1.730 -1.367 1.00 94.00 96 ILE A C 1
ATOM 805 O O . ILE A 1 96 ? -9.560 1.674 -1.329 1.00 94.00 96 ILE A O 1
ATOM 809 N N . TRP A 1 97 ? -11.510 2.701 -0.817 1.00 94.06 97 TRP A N 1
ATOM 810 C CA . TRP A 1 97 ? -10.981 3.835 -0.065 1.00 94.06 97 TRP A CA 1
ATOM 811 C C . TRP A 1 97 ? -11.388 3.685 1.405 1.00 94.06 97 TRP A C 1
ATOM 813 O O . TRP A 1 97 ? -12.595 3.683 1.645 1.00 94.06 97 TRP A O 1
AT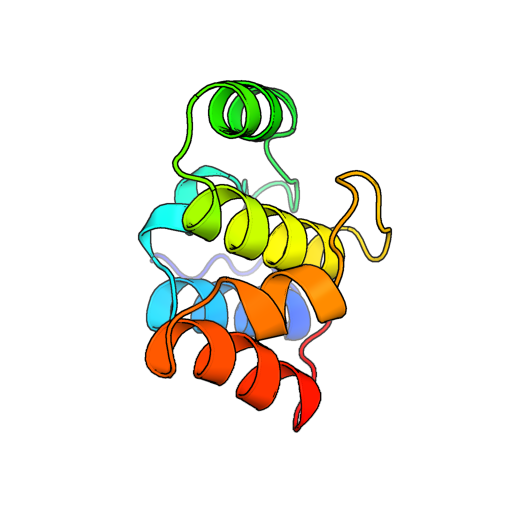OM 823 N N . PRO A 1 98 ? -10.441 3.503 2.346 1.00 90.62 98 PRO A N 1
ATOM 824 C CA . PRO A 1 98 ? -10.712 3.324 3.776 1.00 90.62 98 PRO A CA 1
ATOM 825 C C . PRO A 1 98 ? -11.385 4.533 4.421 1.00 90.62 98 PRO A C 1
ATOM 827 O O . PRO A 1 98 ? -10.940 5.673 4.163 1.00 90.62 98 PRO A O 1
#

Secondary structure (DSSP, 8-state):
----TTS-HHHHHHHHHHHHH-GGGGGGEETTTTEE-HHHHHHHHHHS-HHHHHHHHHHHHHHHSS-TT---HHHHHHHS-HHHHHHHHHHHHS----

Sequence (98 aa):
MELNDSLSDSQARFALWLECKMPELLRFFDFDKKEILHYSLSRYLLCAPRTEKILVRFVALVWIHENEYDFCLVEAARCLDARQLGIILEWLRDPIWP

pLDDT: mean 93.71, std 9.62, range [49.47, 98.44]

Foldseek 3Di:
DPPDPPDDPLLSVLLVLCCVQPVVLNVQADRVVLDGVVVVLVVCCVPPDPQVLLLNQVSVCLSVVDNPSPRDLVSNVVPPDPSSNVSVVVCVVPPRHD